Protein AF-A0A1C7Z9F2-F1 (afdb_monomer)

Sequence (121 aa):
MAESPPASSADEHFGASPFDAGHTNLEFLKKSLPAWYISAPKALREALRLSQLKNESSRRTLEPIHSRFISIENFATPLLEQALLDRFKLRLDVTANQLVTMEVTTLLLVQTLKPVKQTLL

Secondary structure (DSSP, 8-state):
---PPP-----S-TT--SS-TT-TTHHHHHHHS-HHHHSS-HHHHHHHHHHHHHHHHHHHHHHHHHTTPPPHHHHHHHHHHHHHHHHH-----TTT----EEEEEEETTEEEEEEE-----

Organism: Pseudomonas syringae (NCBI:txid317)

Radius of gyration: 32.33 Å; Cα contacts (8 Å, |Δi|>4): 57; chains: 1; bounding box: 59×47×82 Å

Structure (mmCIF, N/CA/C/O backbone):
data_AF-A0A1C7Z9F2-F1
#
_entry.id   AF-A0A1C7Z9F2-F1
#
loop_
_atom_site.group_PDB
_atom_site.id
_atom_site.type_symbol
_atom_site.label_atom_id
_atom_site.label_alt_id
_atom_site.label_comp_id
_atom_site.label_asym_id
_atom_site.label_entity_id
_atom_site.label_seq_id
_atom_site.pdbx_PDB_ins_code
_atom_site.Cartn_x
_atom_site.Cartn_y
_atom_site.Cartn_z
_atom_site.occupancy
_atom_site.B_iso_or_equiv
_atom_site.auth_seq_id
_atom_site.auth_comp_id
_atom_site.auth_asym_id
_atom_site.auth_atom_id
_atom_site.pdbx_PDB_model_num
ATOM 1 N N . MET A 1 1 ? 4.742 -35.184 -40.015 1.00 39.22 1 MET A N 1
ATOM 2 C CA . MET A 1 1 ? 5.811 -34.358 -40.613 1.00 39.22 1 MET A CA 1
ATOM 3 C C . MET A 1 1 ? 5.696 -32.985 -39.983 1.00 39.22 1 MET A C 1
ATOM 5 O O . MET A 1 1 ? 4.661 -32.359 -40.145 1.00 39.22 1 MET A O 1
ATOM 9 N N . ALA A 1 2 ? 6.656 -32.624 -39.134 1.00 37.97 2 ALA A N 1
ATOM 10 C CA . ALA A 1 2 ? 6.671 -31.372 -38.383 1.00 37.97 2 ALA A CA 1
ATOM 11 C C . ALA A 1 2 ? 7.490 -30.341 -39.167 1.00 37.97 2 ALA A C 1
ATOM 13 O O . ALA A 1 2 ? 8.620 -30.635 -39.552 1.00 37.97 2 ALA A O 1
ATOM 14 N N . GLU A 1 3 ? 6.910 -29.173 -39.420 1.00 37.25 3 GLU A N 1
ATOM 15 C CA . GLU A 1 3 ? 7.553 -28.077 -40.139 1.00 37.25 3 GLU A CA 1
ATOM 16 C C . GLU A 1 3 ? 8.037 -27.046 -39.115 1.00 37.25 3 GLU A C 1
ATOM 18 O O . GLU A 1 3 ? 7.246 -26.374 -38.452 1.00 37.25 3 GLU A O 1
ATOM 23 N N . SER A 1 4 ? 9.353 -27.012 -38.910 1.00 44.31 4 SER A N 1
ATOM 24 C CA . SER A 1 4 ? 10.031 -26.031 -38.063 1.00 44.31 4 SER A CA 1
ATOM 25 C C . SER A 1 4 ? 10.020 -24.659 -38.747 1.00 44.31 4 SER A C 1
ATOM 27 O O . SER A 1 4 ? 10.302 -24.590 -39.944 1.00 44.31 4 SER A O 1
ATOM 29 N N . PRO A 1 5 ? 9.759 -23.555 -38.025 1.00 53.84 5 PRO A N 1
ATOM 30 C CA . PRO A 1 5 ? 9.854 -22.224 -38.609 1.00 53.84 5 PRO A CA 1
ATOM 31 C C . PRO A 1 5 ? 11.322 -21.878 -38.919 1.00 53.84 5 PRO A C 1
ATOM 33 O O . PRO A 1 5 ? 12.223 -22.312 -38.192 1.00 53.84 5 PRO A O 1
ATOM 36 N N . PRO A 1 6 ? 11.586 -21.103 -39.986 1.00 43.44 6 PRO A N 1
ATOM 37 C CA . PRO A 1 6 ? 12.941 -20.783 -40.406 1.00 43.44 6 PRO A CA 1
ATOM 38 C C . PRO A 1 6 ? 13.627 -19.903 -39.360 1.00 43.44 6 PRO A C 1
ATOM 40 O O . PRO A 1 6 ? 13.091 -18.881 -38.926 1.00 43.44 6 PRO A O 1
ATOM 43 N N . ALA A 1 7 ? 14.832 -20.317 -38.967 1.00 47.59 7 ALA A N 1
ATOM 44 C CA . ALA A 1 7 ? 15.747 -19.528 -38.163 1.00 47.59 7 ALA A CA 1
ATOM 45 C C . ALA A 1 7 ? 16.028 -18.202 -38.888 1.00 47.59 7 ALA A C 1
ATOM 47 O O . ALA A 1 7 ? 16.760 -18.161 -39.874 1.00 47.59 7 ALA A O 1
ATOM 48 N N . SER A 1 8 ? 15.399 -17.124 -38.416 1.00 44.62 8 SER A N 1
ATOM 49 C CA . SER A 1 8 ? 15.703 -15.769 -38.861 1.00 44.62 8 SER A CA 1
ATOM 50 C C . SER A 1 8 ? 17.134 -15.452 -38.444 1.00 44.62 8 SER A C 1
ATOM 52 O O . SER A 1 8 ? 17.434 -15.378 -37.254 1.00 44.62 8 SER A O 1
ATOM 54 N N . SER A 1 9 ? 17.997 -15.291 -39.443 1.00 44.00 9 SER A N 1
ATOM 55 C CA . SER A 1 9 ? 19.381 -14.828 -39.363 1.00 44.00 9 SER A CA 1
ATOM 56 C C . SER A 1 9 ? 19.543 -13.702 -38.338 1.00 44.00 9 SER A C 1
ATOM 58 O O . SER A 1 9 ? 19.084 -12.579 -38.552 1.00 44.00 9 SER A O 1
ATOM 60 N N . ALA A 1 10 ? 20.172 -14.032 -37.214 1.00 45.38 10 ALA A N 1
ATOM 61 C CA . ALA A 1 10 ? 20.466 -13.135 -36.106 1.00 45.38 10 ALA A CA 1
ATOM 62 C C . ALA A 1 10 ? 21.934 -12.688 -36.155 1.00 45.38 10 ALA A C 1
ATOM 64 O O . ALA A 1 10 ? 22.657 -12.853 -35.190 1.00 45.38 10 ALA A O 1
ATOM 65 N N . ASP A 1 11 ? 22.355 -12.134 -37.285 1.00 50.62 11 ASP A N 1
ATOM 66 C CA . ASP A 1 11 ? 23.632 -11.449 -37.512 1.00 50.62 11 ASP A CA 1
ATOM 67 C C . ASP A 1 11 ? 23.296 -10.465 -38.646 1.00 50.62 11 ASP A C 1
ATOM 69 O O . ASP A 1 11 ? 22.742 -10.875 -39.657 1.00 50.62 11 ASP A O 1
ATOM 73 N N . GLU A 1 12 ? 23.361 -9.141 -38.526 1.00 46.06 12 GLU A N 1
ATOM 74 C CA . GLU A 1 12 ? 24.554 -8.337 -38.308 1.00 46.06 12 GLU A CA 1
ATOM 75 C C . GLU A 1 12 ? 24.128 -6.943 -37.802 1.00 46.06 12 GLU A C 1
ATOM 77 O O . GLU A 1 12 ? 23.505 -6.185 -38.538 1.00 46.06 12 GLU A O 1
ATOM 82 N N . HIS A 1 13 ? 24.426 -6.602 -36.546 1.00 45.78 13 HIS A N 1
ATOM 83 C CA . HIS A 1 13 ? 24.702 -5.233 -36.050 1.00 45.78 13 HIS A CA 1
ATOM 84 C C . HIS A 1 13 ? 25.151 -5.334 -34.576 1.00 45.78 13 HIS A C 1
ATOM 86 O O . HIS A 1 13 ? 24.652 -4.657 -33.671 1.00 45.78 13 HIS A O 1
ATOM 92 N N . PHE A 1 14 ? 26.092 -6.240 -34.307 1.00 48.06 14 PHE A N 1
ATOM 93 C CA . PHE A 1 14 ? 26.771 -6.337 -33.019 1.00 48.06 14 PHE A CA 1
ATOM 94 C C . PHE A 1 14 ? 27.873 -5.275 -32.976 1.00 48.06 14 PHE A C 1
ATOM 96 O O . PHE A 1 14 ? 28.961 -5.508 -33.487 1.00 48.06 14 PHE A O 1
ATOM 103 N N . GLY A 1 15 ? 27.618 -4.090 -32.410 1.00 52.12 15 GLY A N 1
ATOM 104 C CA . GLY A 1 15 ? 28.742 -3.167 -32.187 1.00 52.12 15 GLY A CA 1
ATOM 105 C C . GLY A 1 15 ? 28.474 -1.686 -31.963 1.00 52.12 15 GLY A C 1
ATOM 106 O O . GLY A 1 15 ? 29.433 -0.938 -31.804 1.00 52.12 15 GLY A O 1
ATOM 107 N N . ALA A 1 16 ? 27.229 -1.211 -31.909 1.00 58.69 16 ALA A N 1
ATOM 108 C CA . ALA A 1 16 ? 27.009 0.166 -31.463 1.00 58.69 16 ALA A CA 1
ATOM 109 C C . ALA A 1 16 ? 27.206 0.237 -29.940 1.00 58.69 16 ALA A C 1
ATOM 111 O O . ALA A 1 16 ? 26.322 -0.195 -29.189 1.00 58.69 16 ALA A O 1
ATOM 112 N N . SER A 1 17 ? 28.356 0.759 -29.491 1.00 63.44 17 SER A N 1
ATOM 113 C CA . SER A 1 17 ? 28.615 1.074 -28.078 1.00 63.44 17 SER A CA 1
ATOM 114 C C . SER A 1 17 ? 27.389 1.772 -27.468 1.00 63.44 17 SER A C 1
ATOM 116 O O . SER A 1 17 ? 26.822 2.665 -28.102 1.00 63.44 17 SER A O 1
ATOM 118 N N . PRO A 1 18 ? 26.919 1.369 -26.275 1.00 66.44 18 PRO A N 1
ATOM 119 C CA . PRO A 1 18 ? 25.718 1.937 -25.667 1.00 66.44 18 PRO A CA 1
ATOM 120 C C . PRO A 1 18 ? 25.801 3.404 -25.295 1.00 66.44 18 PRO A C 1
ATOM 122 O O . PRO A 1 18 ? 24.753 4.022 -25.122 1.00 66.44 18 PRO A O 1
ATOM 125 N N . PHE A 1 19 ? 27.006 3.956 -25.236 1.00 72.38 19 PHE A N 1
ATOM 126 C CA . PHE A 1 19 ? 27.234 5.359 -24.939 1.00 72.38 19 PHE A CA 1
ATOM 127 C C . PHE A 1 19 ? 28.293 5.909 -25.884 1.00 72.38 19 PHE A C 1
ATOM 129 O O . PHE A 1 19 ? 29.272 5.218 -26.199 1.00 72.38 19 PHE A O 1
ATOM 136 N N . ASP A 1 20 ? 28.093 7.157 -26.296 1.00 73.75 20 ASP A N 1
ATOM 137 C CA . ASP A 1 20 ? 29.086 7.923 -27.036 1.00 73.75 20 ASP A CA 1
ATOM 138 C C . ASP A 1 20 ? 30.306 8.190 -26.148 1.00 73.75 20 ASP A C 1
ATOM 140 O O . ASP A 1 20 ? 30.183 8.381 -24.934 1.00 73.75 20 ASP A O 1
ATOM 144 N N . ALA A 1 21 ? 31.492 8.237 -26.759 1.00 68.12 21 ALA A N 1
ATOM 145 C CA . ALA A 1 21 ? 32.778 8.354 -26.064 1.00 68.12 21 ALA A CA 1
ATOM 146 C C . ALA A 1 21 ? 32.923 9.616 -25.182 1.00 68.12 21 ALA A C 1
ATOM 148 O O . ALA A 1 21 ? 33.826 9.676 -24.353 1.00 68.12 21 ALA A O 1
ATOM 149 N N . GLY A 1 22 ? 32.035 10.605 -25.334 1.00 71.44 22 GLY A N 1
ATOM 150 C CA . GLY A 1 22 ? 32.018 11.853 -24.563 1.00 71.44 22 GLY A CA 1
ATOM 151 C C . GLY A 1 22 ? 31.055 11.883 -23.369 1.00 71.44 22 GLY A C 1
ATOM 152 O O . GLY A 1 22 ? 30.871 12.945 -22.780 1.00 71.44 22 GLY A O 1
ATOM 153 N N . HIS A 1 23 ? 30.397 10.775 -23.009 1.00 74.56 23 HIS A N 1
ATOM 154 C CA . HIS A 1 23 ? 29.437 10.791 -21.902 1.00 74.56 23 HIS A CA 1
ATOM 155 C C . HIS A 1 23 ? 30.144 10.999 -20.547 1.00 74.56 23 HIS A C 1
ATOM 157 O O . HIS A 1 23 ? 30.997 10.210 -20.153 1.00 74.56 23 HIS A O 1
ATOM 163 N N . THR A 1 24 ? 29.760 12.021 -19.776 1.00 78.75 24 THR A N 1
ATOM 164 C CA . THR A 1 24 ? 30.429 12.390 -18.508 1.00 78.75 24 THR A CA 1
ATOM 165 C C . THR A 1 24 ? 30.520 11.232 -17.504 1.00 78.75 24 THR A C 1
ATOM 167 O O . THR A 1 24 ? 31.492 11.120 -16.767 1.00 78.75 24 THR A O 1
ATOM 170 N N . ASN A 1 25 ? 29.538 10.323 -17.516 1.00 81.44 25 ASN A N 1
ATOM 171 C CA . ASN A 1 25 ? 29.460 9.185 -16.588 1.00 81.44 25 ASN A CA 1
ATOM 172 C C . ASN A 1 25 ? 29.851 7.837 -17.219 1.00 81.44 25 ASN A C 1
ATOM 174 O O . ASN A 1 25 ? 29.481 6.786 -16.700 1.00 81.44 25 ASN A O 1
ATOM 178 N N . LEU A 1 26 ? 30.546 7.836 -18.358 1.00 79.19 26 LEU A N 1
ATOM 179 C CA . LEU A 1 26 ? 30.825 6.622 -19.136 1.00 79.19 26 LEU A CA 1
ATOM 180 C C . LEU A 1 26 ? 31.562 5.550 -18.310 1.00 79.19 26 LEU A C 1
ATOM 182 O O . LEU A 1 26 ? 31.158 4.388 -18.300 1.00 79.19 26 LEU A O 1
ATOM 186 N N . GLU A 1 27 ? 32.579 5.946 -17.545 1.00 80.06 27 GLU A N 1
ATOM 187 C CA . GLU A 1 27 ? 33.356 5.032 -16.695 1.00 80.06 27 GLU A CA 1
ATOM 188 C C . GLU A 1 27 ? 32.533 4.418 -15.553 1.00 80.06 27 GLU A C 1
ATOM 190 O O . GLU A 1 27 ? 32.752 3.269 -15.167 1.00 80.06 27 GLU A O 1
ATOM 195 N N . PHE A 1 28 ? 31.538 5.145 -15.042 1.00 82.94 28 PHE A N 1
ATOM 196 C CA . PHE A 1 28 ? 30.598 4.615 -14.057 1.00 82.94 28 PHE A CA 1
ATOM 197 C C . PHE A 1 28 ? 29.594 3.650 -14.701 1.00 82.94 28 PHE A C 1
ATOM 199 O O . PHE A 1 28 ? 29.332 2.571 -14.169 1.00 82.94 28 PHE A O 1
ATOM 206 N N . LEU A 1 29 ? 29.060 4.003 -15.871 1.00 79.81 29 LEU A N 1
ATOM 207 C CA . LEU A 1 29 ? 28.093 3.183 -16.601 1.00 79.81 29 LEU A CA 1
ATOM 208 C C . LEU A 1 29 ? 28.704 1.854 -17.055 1.00 79.81 29 LEU A C 1
ATOM 210 O O . LEU A 1 29 ? 28.079 0.812 -16.895 1.00 79.81 29 LEU A O 1
ATOM 214 N N . LYS A 1 30 ? 29.960 1.853 -17.514 1.00 76.81 30 LYS A N 1
ATOM 215 C CA . LYS A 1 30 ? 30.702 0.621 -17.834 1.00 76.81 30 LYS A CA 1
ATOM 216 C C . LYS A 1 30 ? 30.796 -0.353 -16.657 1.00 76.81 30 LYS A C 1
ATOM 218 O O . LYS A 1 30 ? 30.754 -1.557 -16.872 1.00 76.81 30 LYS A O 1
ATOM 223 N N . LYS A 1 31 ? 30.947 0.159 -15.430 1.00 82.19 31 LYS A N 1
ATOM 224 C CA . LYS A 1 31 ? 31.085 -0.660 -14.213 1.00 82.19 31 LYS A CA 1
ATOM 225 C C . LYS A 1 31 ? 29.745 -1.109 -13.635 1.00 82.19 31 LYS A C 1
ATOM 227 O O . LYS A 1 31 ? 29.686 -2.148 -12.989 1.00 82.19 31 LYS A O 1
ATOM 232 N N . SER A 1 32 ? 28.698 -0.310 -13.819 1.00 84.19 32 SER A N 1
ATOM 233 C CA . SER A 1 32 ? 27.384 -0.533 -13.203 1.00 84.19 32 SER A CA 1
ATOM 234 C C . SER A 1 32 ? 26.409 -1.290 -14.098 1.00 84.19 32 SER A C 1
ATOM 236 O O . SER A 1 32 ? 25.457 -1.884 -13.593 1.00 84.19 32 SER A O 1
ATOM 238 N N . LEU A 1 33 ? 26.619 -1.284 -15.416 1.00 84.38 33 LEU A N 1
ATOM 239 C CA . LEU A 1 33 ? 25.690 -1.915 -16.340 1.00 84.38 33 LEU A CA 1
ATOM 240 C C . LEU A 1 33 ? 25.933 -3.421 -16.457 1.00 84.38 33 LEU A C 1
ATOM 242 O O . LEU A 1 33 ? 27.073 -3.857 -16.625 1.00 84.38 33 LEU A O 1
ATOM 246 N N . PRO A 1 34 ? 24.861 -4.228 -16.444 1.00 88.38 34 PRO A N 1
ATOM 247 C CA . PRO A 1 34 ? 24.981 -5.659 -16.655 1.00 88.38 34 PRO A CA 1
ATOM 248 C C . PRO A 1 34 ? 25.558 -6.002 -18.031 1.00 88.38 34 PRO A C 1
ATOM 250 O O . PRO A 1 34 ? 25.213 -5.381 -19.040 1.00 88.38 34 PRO A O 1
ATOM 253 N N . ALA A 1 35 ? 26.352 -7.073 -18.086 1.00 85.06 35 ALA A N 1
ATOM 254 C CA . ALA A 1 35 ? 26.964 -7.556 -19.324 1.00 85.06 35 ALA A CA 1
ATOM 255 C C . ALA A 1 35 ? 25.931 -7.824 -20.436 1.00 85.06 35 ALA A C 1
ATOM 257 O O . ALA A 1 35 ? 26.180 -7.485 -21.590 1.00 85.06 35 ALA A O 1
ATOM 258 N N . TRP A 1 36 ? 24.747 -8.343 -20.081 1.00 86.88 36 TRP A N 1
ATOM 259 C CA . TRP A 1 36 ? 23.660 -8.614 -21.031 1.00 86.88 36 TRP A CA 1
ATOM 260 C C . TRP A 1 36 ? 23.106 -7.350 -21.703 1.00 86.88 36 TRP A C 1
ATOM 262 O O . TRP A 1 36 ? 22.618 -7.416 -22.825 1.00 86.88 36 TRP A O 1
ATOM 272 N N . TYR A 1 37 ? 23.169 -6.193 -21.037 1.00 85.81 37 TYR A N 1
ATOM 273 C CA . TYR A 1 37 ? 22.681 -4.928 -21.589 1.00 85.81 37 TYR A CA 1
ATOM 274 C C . TYR A 1 37 ? 23.699 -4.328 -22.562 1.00 85.81 37 TYR A C 1
ATOM 276 O O . TYR A 1 37 ? 23.329 -3.781 -23.599 1.00 85.81 37 TYR A O 1
ATOM 284 N N . ILE A 1 38 ? 24.989 -4.464 -22.244 1.00 84.38 38 ILE A N 1
ATOM 285 C CA . ILE A 1 38 ? 26.091 -3.976 -23.080 1.00 84.38 38 ILE A CA 1
ATOM 286 C C . ILE A 1 38 ? 26.176 -4.783 -24.382 1.00 84.38 38 ILE A C 1
ATOM 288 O O . ILE A 1 38 ? 26.362 -4.195 -25.447 1.00 84.38 38 ILE A O 1
ATOM 292 N N . SER A 1 39 ? 25.996 -6.105 -24.310 1.00 84.19 39 SER A N 1
ATOM 293 C CA . SER A 1 39 ? 26.018 -6.989 -25.482 1.00 84.19 39 SER A CA 1
ATOM 294 C C . SER A 1 39 ? 24.732 -6.951 -26.316 1.00 84.19 39 SER A C 1
ATOM 296 O O . SER A 1 39 ? 24.720 -7.457 -27.438 1.00 84.19 39 SER A O 1
ATOM 298 N N . ALA A 1 40 ? 23.653 -6.344 -25.812 1.00 84.25 40 ALA A N 1
ATOM 299 C CA . ALA A 1 40 ? 22.376 -6.308 -26.511 1.00 84.25 40 ALA A CA 1
ATOM 300 C C . ALA A 1 40 ? 22.393 -5.391 -27.760 1.00 84.25 40 ALA A C 1
ATOM 302 O O . ALA A 1 40 ? 22.943 -4.276 -27.725 1.00 84.25 40 ALA A O 1
ATOM 303 N N . PRO A 1 41 ? 21.697 -5.786 -28.845 1.00 87.69 41 PRO A N 1
ATOM 304 C CA . PRO A 1 41 ? 21.399 -4.926 -29.986 1.00 87.69 41 PRO A CA 1
ATOM 305 C C . PRO A 1 41 ? 20.774 -3.583 -29.584 1.00 87.69 41 PRO A C 1
ATOM 307 O O . PRO A 1 41 ? 19.972 -3.501 -28.648 1.00 87.69 41 PRO A O 1
ATOM 310 N N . LYS A 1 42 ? 21.078 -2.523 -30.347 1.00 84.31 42 LYS A N 1
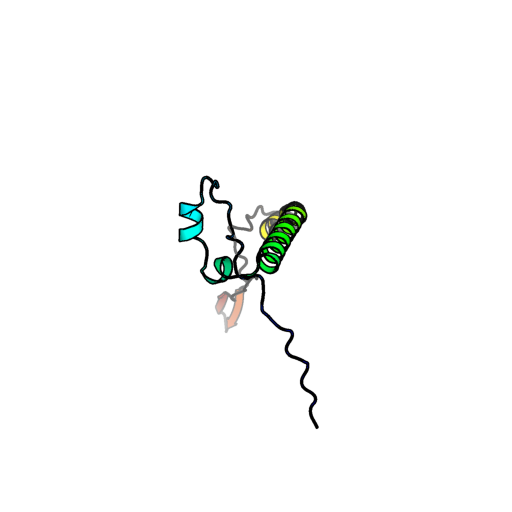ATOM 311 C CA . LYS A 1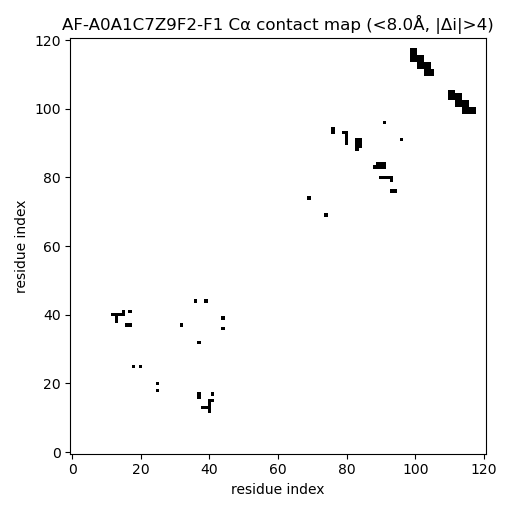 42 ? 20.541 -1.167 -30.112 1.00 84.31 42 LYS A CA 1
ATOM 312 C C . LYS A 1 42 ? 19.009 -1.150 -30.049 1.00 84.31 42 LYS A C 1
ATOM 314 O O . LYS A 1 42 ? 18.448 -0.475 -29.192 1.00 84.31 42 LYS A O 1
ATOM 319 N N . ALA A 1 43 ? 18.345 -1.923 -30.911 1.00 86.50 43 ALA A N 1
ATOM 320 C CA . ALA A 1 43 ? 16.885 -2.005 -30.954 1.00 86.50 43 ALA A CA 1
ATOM 321 C C . ALA A 1 43 ? 16.283 -2.531 -29.637 1.00 86.50 43 ALA A C 1
ATOM 323 O O . ALA A 1 43 ? 15.286 -1.995 -29.161 1.00 86.50 43 ALA A O 1
ATOM 324 N N . LEU A 1 44 ? 16.918 -3.528 -29.008 1.00 87.69 44 LEU A N 1
ATOM 325 C CA . LEU A 1 44 ? 16.459 -4.088 -27.732 1.00 87.69 44 LEU A CA 1
ATOM 326 C C . LEU A 1 44 ? 16.705 -3.134 -26.562 1.00 87.69 44 LEU A C 1
ATOM 328 O O . LEU A 1 44 ? 15.843 -2.988 -25.697 1.00 87.69 44 LEU A O 1
ATOM 332 N N . ARG A 1 45 ? 17.844 -2.434 -26.554 1.00 88.50 45 ARG A N 1
ATOM 333 C CA . ARG A 1 45 ? 18.113 -1.386 -25.557 1.00 88.50 45 ARG A CA 1
ATOM 334 C C . ARG A 1 45 ? 17.098 -0.250 -25.639 1.00 88.50 45 ARG A C 1
ATOM 336 O O . ARG A 1 45 ? 16.584 0.188 -24.613 1.00 88.50 45 ARG A O 1
ATOM 343 N N . GLU A 1 46 ? 16.770 0.186 -26.851 1.00 89.25 46 GLU A N 1
ATOM 344 C CA . GLU A 1 46 ? 15.776 1.236 -27.066 1.00 89.25 46 GLU A CA 1
ATOM 345 C C . GLU A 1 46 ? 14.366 0.777 -26.676 1.00 89.25 46 GLU A C 1
ATOM 347 O O . GLU A 1 46 ? 13.641 1.512 -26.007 1.00 89.25 46 GLU A O 1
ATOM 352 N N . ALA A 1 47 ? 13.994 -0.465 -26.999 1.00 91.81 47 ALA A N 1
ATOM 353 C CA . ALA A 1 47 ? 12.732 -1.049 -26.556 1.00 91.81 47 ALA A CA 1
ATOM 354 C C . ALA A 1 47 ? 12.625 -1.087 -25.020 1.00 91.81 47 ALA A C 1
ATOM 356 O O . ALA A 1 47 ? 11.593 -0.698 -24.467 1.00 91.81 47 ALA A O 1
ATOM 357 N N . LEU A 1 48 ? 13.699 -1.479 -24.323 1.00 91.06 48 LEU A N 1
ATOM 358 C CA . LEU A 1 48 ? 13.748 -1.460 -22.860 1.00 91.06 48 LEU A CA 1
ATOM 359 C C . LEU A 1 48 ? 13.593 -0.036 -22.310 1.00 91.06 48 LEU A C 1
ATOM 361 O O . LEU A 1 48 ? 12.779 0.183 -21.413 1.00 91.06 48 LEU A O 1
ATOM 365 N N . ARG A 1 49 ? 14.312 0.939 -22.879 1.00 90.50 49 ARG A N 1
ATOM 366 C CA . ARG A 1 49 ? 14.216 2.356 -22.495 1.00 90.50 49 ARG A CA 1
ATOM 367 C C . ARG A 1 49 ? 12.787 2.879 -22.640 1.00 90.50 49 ARG A C 1
ATOM 369 O O . ARG A 1 49 ? 12.260 3.508 -21.724 1.00 90.50 49 ARG A O 1
ATOM 376 N N . LEU A 1 50 ? 12.139 2.596 -23.770 1.00 94.50 50 LEU A N 1
ATOM 377 C CA . LEU A 1 50 ? 10.755 2.999 -24.024 1.00 94.50 50 LEU A CA 1
ATOM 378 C C . LEU A 1 50 ? 9.772 2.312 -23.070 1.00 94.50 50 LEU A C 1
ATOM 380 O O . LEU A 1 50 ? 8.838 2.954 -22.592 1.00 94.50 50 LEU A O 1
ATOM 384 N N . SER A 1 51 ? 9.986 1.032 -22.761 1.00 95.81 51 SER A N 1
ATOM 385 C CA . SER A 1 51 ? 9.175 0.302 -21.782 1.00 95.81 51 SER A CA 1
ATOM 386 C C . SER A 1 51 ? 9.285 0.920 -20.389 1.00 95.81 51 SER A C 1
ATOM 388 O O . SER A 1 51 ? 8.272 1.143 -19.730 1.00 95.81 51 SER A O 1
ATOM 390 N N . GLN A 1 52 ? 10.504 1.240 -19.950 1.00 94.94 52 GLN A N 1
ATOM 391 C CA . GLN A 1 52 ? 10.746 1.894 -18.663 1.00 94.94 52 GLN A CA 1
ATOM 392 C C . GLN A 1 52 ? 10.104 3.281 -18.613 1.00 94.94 52 GLN A C 1
ATOM 394 O O . GLN A 1 52 ? 9.413 3.600 -17.650 1.00 94.94 52 GLN A O 1
ATOM 399 N N . LEU A 1 53 ? 10.251 4.075 -19.678 1.00 96.38 53 LEU A N 1
ATOM 400 C CA . LEU A 1 53 ? 9.638 5.399 -19.768 1.00 96.38 53 LEU A CA 1
ATOM 401 C C . LEU A 1 53 ? 8.107 5.329 -19.662 1.00 96.38 53 LEU A C 1
ATOM 403 O O . LEU A 1 53 ? 7.499 6.118 -18.939 1.00 96.38 53 LEU A O 1
ATOM 407 N N . LYS A 1 54 ? 7.482 4.364 -20.348 1.00 96.12 54 LYS A N 1
ATOM 408 C CA . LYS A 1 54 ? 6.036 4.123 -20.249 1.00 96.12 54 LYS A CA 1
ATOM 409 C C . LYS A 1 54 ? 5.632 3.703 -18.842 1.00 96.12 54 LYS A C 1
ATOM 411 O O . LYS A 1 54 ? 4.669 4.251 -18.321 1.00 96.12 54 LYS A O 1
ATOM 416 N N . ASN A 1 55 ? 6.379 2.794 -18.217 1.00 95.50 55 ASN A N 1
ATOM 417 C CA . ASN A 1 55 ? 6.112 2.364 -16.848 1.00 95.50 55 ASN A CA 1
ATOM 418 C C . ASN A 1 55 ? 6.145 3.547 -15.869 1.00 95.50 55 ASN A C 1
ATOM 420 O O . ASN A 1 55 ? 5.204 3.735 -15.105 1.00 95.50 55 ASN A O 1
ATOM 424 N N . GLU A 1 56 ? 7.169 4.398 -15.945 1.00 95.88 56 GLU A N 1
ATOM 425 C CA . GLU A 1 56 ? 7.258 5.606 -15.117 1.00 95.88 56 GLU A CA 1
ATOM 426 C C . GLU A 1 56 ? 6.099 6.576 -15.377 1.00 95.88 56 GLU A C 1
ATOM 428 O O . GLU A 1 56 ? 5.508 7.110 -14.438 1.00 95.88 56 GLU A O 1
ATOM 433 N N . SER A 1 57 ? 5.710 6.769 -16.640 1.00 95.62 57 SER A N 1
ATOM 434 C CA . SER A 1 57 ? 4.542 7.584 -16.991 1.00 95.62 57 SER A CA 1
ATOM 435 C C . SER A 1 57 ? 3.249 7.019 -16.396 1.00 95.62 57 SER A C 1
ATOM 437 O O . SER A 1 57 ? 2.444 7.769 -15.839 1.00 95.62 57 SER A O 1
ATOM 439 N N . SER A 1 58 ? 3.044 5.704 -16.490 1.00 94.62 58 SER A N 1
ATOM 440 C CA . SER A 1 58 ? 1.886 5.022 -15.911 1.00 94.62 58 SER A CA 1
ATOM 441 C C . SER A 1 58 ? 1.872 5.165 -14.392 1.00 94.62 58 SER A C 1
ATOM 443 O O . SER A 1 58 ? 0.847 5.550 -13.836 1.00 94.62 58 SER A O 1
ATOM 445 N N . ARG A 1 59 ? 3.012 4.960 -13.720 1.00 93.62 59 ARG A N 1
ATOM 446 C CA . ARG A 1 59 ? 3.143 5.143 -12.266 1.00 93.62 59 ARG A CA 1
ATOM 447 C C . ARG A 1 59 ? 2.777 6.562 -11.846 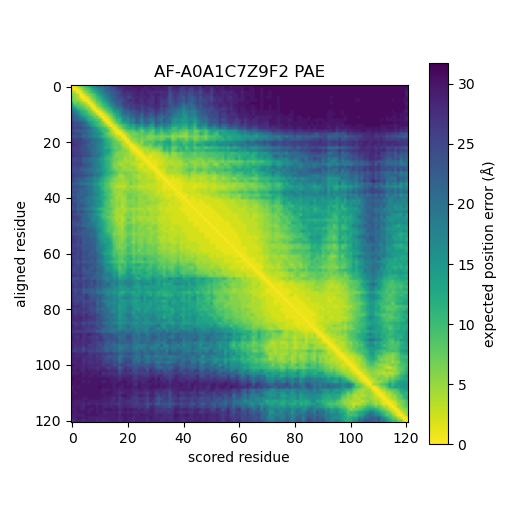1.00 93.62 59 ARG A C 1
ATOM 449 O O . ARG A 1 59 ? 1.919 6.729 -10.991 1.00 93.62 59 ARG A O 1
ATOM 456 N N . ARG A 1 60 ? 3.331 7.581 -12.510 1.00 93.88 60 ARG A N 1
ATOM 457 C CA . ARG A 1 60 ? 3.007 8.994 -12.232 1.00 93.88 60 ARG A CA 1
ATOM 458 C C . ARG A 1 60 ? 1.531 9.320 -12.441 1.00 93.88 60 ARG A C 1
ATOM 460 O O . ARG A 1 60 ? 0.989 10.156 -11.730 1.00 93.88 60 ARG A O 1
ATOM 467 N N . THR A 1 61 ? 0.888 8.665 -13.405 1.00 93.50 61 THR A N 1
ATOM 468 C CA . THR A 1 61 ? -0.548 8.838 -13.672 1.00 93.50 61 THR A CA 1
ATOM 469 C C . THR A 1 61 ? -1.409 8.194 -12.583 1.00 93.50 61 THR A C 1
ATOM 471 O O . THR A 1 61 ? -2.457 8.730 -12.233 1.00 93.50 61 THR A O 1
ATOM 474 N N . LEU A 1 62 ? -0.969 7.059 -12.033 1.00 93.88 62 LEU A N 1
ATOM 475 C CA . LEU A 1 62 ? -1.682 6.334 -10.979 1.00 93.88 62 LEU A CA 1
ATOM 476 C C . LEU A 1 62 ? -1.426 6.897 -9.578 1.00 93.88 62 LEU A C 1
ATOM 478 O O . LEU A 1 62 ? -2.303 6.797 -8.725 1.00 93.88 62 LEU A O 1
ATOM 482 N N . GLU A 1 63 ? -0.275 7.525 -9.344 1.00 93.38 63 GLU A N 1
ATOM 483 C CA . GLU A 1 63 ? 0.100 8.132 -8.064 1.00 93.38 63 GLU A CA 1
ATOM 484 C C . GLU A 1 63 ? -0.997 9.029 -7.447 1.00 93.38 63 GLU A C 1
ATOM 486 O O . GLU A 1 63 ? -1.346 8.813 -6.286 1.00 93.38 63 GLU A O 1
ATOM 491 N N . PRO A 1 64 ? -1.630 9.976 -8.177 1.00 92.19 64 PRO A N 1
ATOM 492 C CA . PRO A 1 64 ? -2.695 10.808 -7.613 1.00 92.19 64 PRO A CA 1
ATOM 493 C C . PRO A 1 64 ? -3.997 10.050 -7.332 1.00 92.19 64 PRO A C 1
ATOM 495 O O . PRO A 1 64 ? -4.852 10.570 -6.622 1.00 92.19 64 PRO A O 1
ATOM 498 N N . ILE A 1 65 ? -4.201 8.872 -7.926 1.00 91.25 65 ILE A N 1
ATOM 499 C CA . ILE A 1 65 ? -5.342 8.003 -7.611 1.00 91.25 65 ILE A CA 1
ATOM 500 C C . ILE A 1 65 ? -5.018 7.225 -6.341 1.00 91.25 65 ILE A C 1
ATOM 502 O O . ILE A 1 65 ? -5.838 7.161 -5.431 1.00 91.25 65 ILE A O 1
ATOM 506 N N . HIS A 1 66 ? -3.799 6.694 -6.262 1.00 87.50 66 HIS A N 1
ATOM 507 C CA . HIS A 1 66 ? -3.328 5.943 -5.112 1.00 87.50 66 HIS A CA 1
ATOM 508 C C . HIS A 1 66 ? -3.323 6.795 -3.835 1.00 87.50 66 HIS A C 1
ATOM 510 O O . HIS A 1 66 ? -3.816 6.359 -2.800 1.00 87.50 66 HIS A O 1
ATOM 516 N N . SER A 1 67 ? -2.863 8.045 -3.921 1.00 86.88 67 SER A N 1
ATOM 517 C CA . SER A 1 67 ? -2.821 8.972 -2.783 1.00 86.88 67 SER A CA 1
ATOM 518 C C . SER A 1 67 ? -4.194 9.424 -2.273 1.00 86.88 67 SER A C 1
ATOM 520 O O . SER A 1 67 ? -4.277 10.011 -1.197 1.00 86.88 67 SER A O 1
ATOM 522 N N . ARG A 1 68 ? -5.278 9.156 -3.014 1.00 89.81 68 ARG A N 1
ATOM 523 C CA . ARG A 1 68 ? -6.654 9.420 -2.561 1.00 89.81 68 ARG A CA 1
ATOM 524 C C . ARG A 1 68 ? -7.211 8.310 -1.684 1.00 89.81 68 ARG A C 1
ATOM 526 O O . ARG A 1 68 ? -8.214 8.540 -1.011 1.00 89.81 68 ARG A O 1
ATOM 533 N N . PHE A 1 69 ? -6.624 7.114 -1.715 1.00 89.88 69 PHE A N 1
ATOM 534 C CA . PHE A 1 69 ? -7.082 6.041 -0.848 1.00 89.88 69 PHE A CA 1
ATOM 535 C C . PHE A 1 69 ? -6.698 6.352 0.594 1.00 89.88 69 PHE A C 1
ATOM 537 O O . PHE A 1 69 ? -5.551 6.656 0.915 1.00 89.88 69 PHE A O 1
ATOM 544 N N . ILE A 1 70 ? -7.697 6.279 1.461 1.00 89.19 70 ILE A N 1
ATOM 545 C CA . ILE A 1 70 ? -7.549 6.438 2.901 1.00 89.19 70 ILE A CA 1
ATOM 546 C C . ILE A 1 70 ? -7.345 5.035 3.481 1.00 89.19 70 ILE A C 1
ATOM 548 O O . ILE A 1 70 ? -7.935 4.071 2.985 1.00 89.19 70 ILE A O 1
ATOM 552 N N . SER A 1 71 ? -6.503 4.899 4.509 1.00 88.50 71 SER A N 1
ATOM 553 C CA . SER A 1 71 ? -6.368 3.615 5.200 1.00 88.50 71 SER A CA 1
ATOM 554 C C . SER A 1 71 ? -7.708 3.198 5.810 1.00 88.50 71 SER A C 1
ATOM 556 O O . SER A 1 71 ? -8.515 4.036 6.216 1.00 88.50 71 SER A O 1
ATOM 558 N N . ILE A 1 72 ? -7.941 1.887 5.882 1.00 87.94 72 ILE A N 1
ATOM 559 C CA . ILE A 1 72 ? -9.166 1.331 6.474 1.00 87.94 72 ILE A CA 1
ATOM 560 C C . ILE A 1 72 ? -9.330 1.832 7.908 1.00 87.94 72 ILE A C 1
ATOM 562 O O . ILE A 1 72 ? -10.432 2.210 8.288 1.00 87.94 72 ILE A O 1
ATOM 566 N N . GLU A 1 73 ? -8.229 1.903 8.657 1.00 87.75 73 GLU A N 1
ATOM 567 C CA . GLU A 1 73 ? -8.181 2.488 9.995 1.00 87.75 73 GLU A CA 1
ATOM 568 C C . GLU A 1 73 ? -8.737 3.913 9.972 1.00 87.75 73 GLU A C 1
ATOM 570 O O . GLU A 1 73 ? -9.799 4.147 10.531 1.00 87.75 73 GLU A O 1
ATOM 575 N N . ASN A 1 74 ? -8.129 4.829 9.213 1.00 88.25 74 ASN A N 1
ATOM 576 C CA . ASN A 1 74 ? -8.545 6.235 9.158 1.00 88.25 74 ASN A CA 1
ATOM 577 C C . ASN A 1 74 ? -9.997 6.437 8.685 1.00 88.25 74 ASN A C 1
ATOM 579 O O . ASN A 1 74 ? -10.620 7.441 9.025 1.00 88.25 74 ASN A O 1
ATOM 583 N N . PHE A 1 75 ? -10.540 5.506 7.897 1.00 89.81 75 PHE A N 1
ATOM 584 C CA . PHE A 1 75 ? -11.954 5.497 7.525 1.00 89.81 75 PHE A CA 1
ATOM 585 C C . PHE A 1 75 ? -12.858 4.991 8.663 1.00 89.81 75 PHE A C 1
ATOM 587 O O . PHE A 1 75 ? -13.911 5.572 8.926 1.00 89.81 75 PHE A O 1
ATOM 594 N N . ALA A 1 76 ? -12.463 3.908 9.333 1.00 89.25 76 ALA A N 1
ATOM 595 C CA . ALA A 1 76 ? -13.293 3.198 10.298 1.00 89.25 76 ALA A CA 1
ATOM 596 C C . ALA A 1 76 ? -13.290 3.832 11.695 1.00 89.25 76 ALA A C 1
ATOM 598 O O . ALA A 1 76 ? -14.336 3.815 12.344 1.00 89.25 76 ALA A O 1
ATOM 599 N N . THR A 1 77 ? -12.170 4.404 12.159 1.00 90.19 77 THR A N 1
ATOM 600 C CA . THR A 1 77 ? -12.062 4.986 13.510 1.00 90.19 77 THR A CA 1
ATOM 601 C C . THR A 1 77 ? -13.150 6.020 13.794 1.00 90.19 77 THR A C 1
ATOM 603 O O . THR A 1 77 ? -13.917 5.804 14.732 1.00 90.19 77 THR A O 1
ATOM 606 N N . PRO A 1 78 ? -13.311 7.096 12.991 1.00 91.75 78 PRO A N 1
ATOM 607 C CA . PRO A 1 78 ? -14.303 8.125 13.301 1.00 91.75 78 PRO A CA 1
ATOM 608 C C . PRO A 1 78 ? -15.738 7.587 13.240 1.00 91.75 78 PRO A C 1
ATOM 610 O O . PRO A 1 78 ? -16.585 7.982 14.041 1.00 91.75 78 PRO A O 1
ATOM 613 N N . LEU A 1 79 ? -16.013 6.650 12.326 1.00 91.00 79 LEU A N 1
ATOM 614 C CA . LEU A 1 79 ? -17.332 6.034 12.188 1.00 91.00 79 LEU A CA 1
ATOM 615 C C . LEU A 1 79 ? -17.673 5.160 13.400 1.00 91.00 79 LEU A C 1
ATOM 617 O O . LEU A 1 79 ? -18.800 5.199 13.897 1.00 91.00 79 LEU A O 1
ATOM 621 N N . LEU A 1 80 ? -16.706 4.385 13.896 1.00 89.19 80 LEU A N 1
ATOM 622 C CA . LEU A 1 80 ? -16.919 3.516 15.045 1.00 89.19 80 LEU A CA 1
ATOM 623 C C . LEU A 1 80 ? -16.999 4.312 16.352 1.00 89.19 80 LEU A C 1
ATOM 625 O O . LEU A 1 80 ? -17.873 4.033 17.169 1.00 89.19 80 LEU A O 1
ATOM 629 N N . GLU A 1 81 ? -16.160 5.335 16.529 1.00 89.31 81 GLU A N 1
ATOM 630 C CA . GLU A 1 81 ? -16.234 6.248 17.675 1.00 89.31 81 GLU A CA 1
ATOM 631 C C . GLU A 1 81 ? -17.601 6.929 17.760 1.00 89.31 81 GLU A C 1
ATOM 633 O O . GLU A 1 81 ? -18.220 6.950 18.827 1.00 89.31 81 GLU A O 1
ATOM 638 N N . GLN A 1 82 ? -18.116 7.422 16.629 1.00 89.81 82 GLN A N 1
ATOM 639 C CA . GLN A 1 82 ? -19.444 8.023 16.568 1.00 89.81 82 GLN A CA 1
ATOM 640 C C . GLN A 1 82 ? -20.544 7.005 16.901 1.00 89.81 82 GLN A C 1
ATOM 642 O O . GLN A 1 82 ? -21.423 7.293 17.712 1.00 89.81 82 GLN A O 1
ATOM 647 N N . ALA A 1 83 ? -20.484 5.793 16.345 1.00 89.00 83 ALA A N 1
ATOM 648 C CA . ALA A 1 83 ? -21.477 4.756 16.623 1.00 89.00 83 ALA A CA 1
ATOM 649 C C . ALA A 1 83 ? -21.484 4.319 18.102 1.00 89.00 83 ALA A C 1
ATOM 651 O O . ALA A 1 83 ? -22.549 4.100 18.690 1.00 89.00 83 ALA A O 1
ATOM 652 N N . LEU A 1 84 ? -20.306 4.207 18.724 1.00 86.75 84 LEU A N 1
ATOM 653 C CA . LEU A 1 84 ? -20.173 3.896 20.149 1.00 86.75 84 LEU A CA 1
ATOM 654 C C . LEU A 1 84 ? -20.707 5.035 21.018 1.00 86.75 84 LEU A C 1
ATOM 656 O O . LEU A 1 84 ? -21.415 4.780 21.998 1.00 86.75 84 LEU A O 1
ATOM 660 N N . LEU A 1 85 ? -20.439 6.280 20.626 1.00 89.38 85 LEU A N 1
ATOM 661 C CA . LEU A 1 85 ? -21.001 7.454 21.277 1.00 89.38 85 LEU A CA 1
ATOM 662 C C . LEU A 1 85 ? -22.520 7.475 21.203 1.00 89.38 85 LEU A C 1
ATOM 664 O O . LEU A 1 85 ? -23.180 7.690 22.217 1.00 89.38 85 LEU A O 1
ATOM 668 N N . ASP A 1 86 ? -23.096 7.212 20.038 1.00 92.38 86 ASP A N 1
ATOM 669 C CA . ASP A 1 86 ? -24.540 7.261 19.862 1.00 92.38 86 ASP A CA 1
ATOM 670 C C . ASP A 1 86 ? -25.249 6.181 20.677 1.00 92.38 86 ASP A C 1
ATOM 672 O O . ASP A 1 86 ? -26.263 6.472 21.324 1.00 92.38 86 ASP A O 1
ATOM 676 N N . ARG A 1 87 ? -24.687 4.968 20.706 1.00 88.75 87 ARG A N 1
ATOM 677 C CA . ARG A 1 87 ? -25.301 3.803 21.349 1.00 88.75 87 ARG A CA 1
ATOM 678 C C . ARG A 1 87 ? -25.061 3.729 22.853 1.00 88.75 87 ARG A C 1
ATOM 680 O O . ARG A 1 87 ? -25.987 3.410 23.592 1.00 88.75 87 ARG A O 1
ATOM 687 N N . PHE A 1 88 ? -23.840 4.005 23.303 1.00 85.81 88 PHE A N 1
ATOM 688 C CA . PHE A 1 88 ? -23.435 3.824 24.700 1.00 85.81 88 PHE A CA 1
ATOM 689 C C . PHE A 1 88 ? -23.207 5.141 25.445 1.00 85.81 88 PHE A C 1
ATOM 691 O O . PHE A 1 88 ? -23.022 5.114 26.657 1.00 85.81 88 PHE A O 1
ATOM 698 N N . LYS A 1 89 ? -23.233 6.292 24.752 1.00 89.06 89 LYS A N 1
ATOM 699 C CA . LYS A 1 89 ? -22.951 7.627 25.320 1.00 89.06 89 LYS A CA 1
ATOM 700 C C . LYS A 1 89 ? -21.560 7.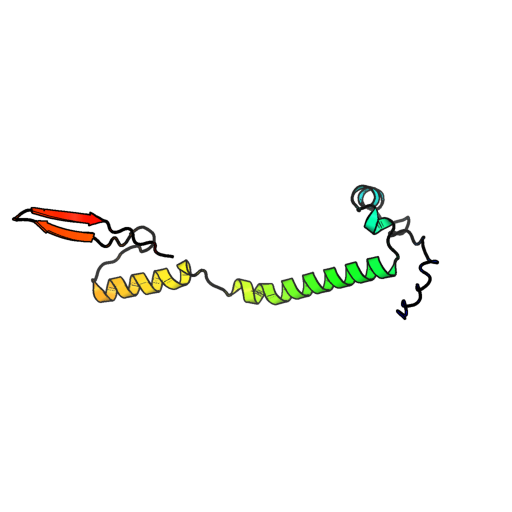735 25.960 1.00 89.06 89 LYS A C 1
ATOM 702 O O . LYS A 1 89 ? -21.325 8.597 26.802 1.00 89.06 89 LYS A O 1
ATOM 707 N N . LEU A 1 90 ? -20.631 6.882 25.527 1.00 83.50 90 LEU A N 1
ATOM 708 C CA . LEU A 1 90 ? -19.257 6.810 26.016 1.00 83.50 90 LEU A CA 1
ATOM 709 C C . LEU A 1 90 ? -18.291 7.277 24.930 1.00 83.50 90 LEU A C 1
ATOM 711 O O . LEU A 1 90 ? -18.379 6.834 23.787 1.00 83.50 90 LEU A O 1
ATOM 715 N N . ARG A 1 91 ? -17.356 8.159 25.303 1.00 81.69 91 ARG A N 1
ATOM 716 C CA . ARG A 1 91 ? -16.211 8.532 24.460 1.00 81.69 91 ARG A CA 1
ATOM 717 C C . ARG A 1 91 ? -15.135 7.483 24.658 1.00 81.69 91 ARG A C 1
ATOM 719 O O . ARG A 1 91 ? -14.600 7.370 25.757 1.00 81.69 91 ARG A O 1
ATOM 726 N N . LEU A 1 92 ? -14.875 6.704 23.619 1.00 79.56 92 LEU A N 1
ATOM 727 C CA . LEU A 1 92 ? -13.992 5.552 23.688 1.00 79.56 92 LEU A CA 1
ATOM 728 C C . LEU A 1 92 ? -13.036 5.600 22.502 1.00 79.56 92 LEU A C 1
ATOM 730 O O . LEU A 1 92 ? -13.486 5.701 21.367 1.00 79.56 92 LEU A O 1
ATOM 734 N N . ASP A 1 93 ? -11.738 5.555 22.785 1.00 82.06 93 ASP A N 1
ATOM 735 C CA . ASP A 1 93 ? -10.696 5.501 21.759 1.00 82.06 93 ASP A CA 1
ATOM 736 C C . ASP A 1 93 ? -10.652 4.088 21.172 1.00 82.06 93 ASP A C 1
ATOM 738 O O . ASP A 1 93 ? -10.302 3.126 21.857 1.00 82.06 93 ASP A O 1
ATOM 742 N N . VAL A 1 94 ? -11.032 3.952 19.908 1.00 81.06 94 VAL A N 1
ATOM 743 C CA . VAL A 1 94 ? -11.130 2.650 19.235 1.00 81.06 94 VAL A CA 1
ATOM 744 C C . VAL A 1 94 ? -9.758 1.999 19.036 1.00 81.06 94 VAL A C 1
ATOM 746 O O . VAL A 1 94 ? -9.672 0.778 18.957 1.00 81.06 94 VAL A O 1
ATOM 749 N N . THR A 1 95 ? -8.680 2.783 18.989 1.00 82.12 95 THR A N 1
ATOM 750 C CA . THR 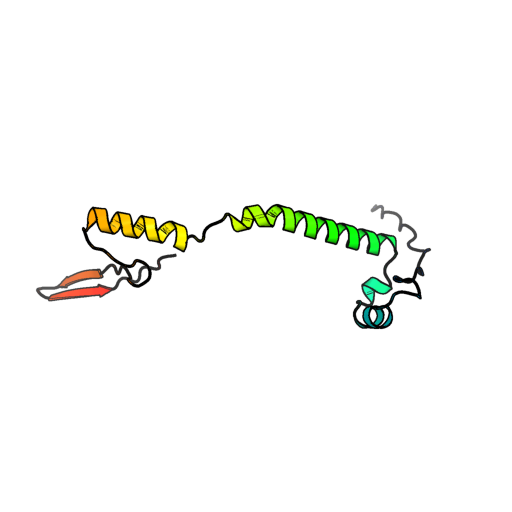A 1 95 ? -7.322 2.259 18.775 1.00 82.12 95 THR A CA 1
ATOM 751 C C . THR A 1 95 ? -6.686 1.737 20.061 1.00 82.12 95 THR A C 1
ATOM 753 O O . THR A 1 95 ? -5.927 0.769 20.032 1.00 82.12 95 THR A O 1
ATOM 756 N N . ALA A 1 96 ? -7.033 2.335 21.202 1.00 81.62 96 ALA A N 1
ATOM 757 C CA . ALA A 1 96 ? -6.524 1.938 22.512 1.00 81.62 96 ALA A CA 1
ATOM 758 C C . ALA A 1 96 ? -7.368 0.851 23.200 1.00 81.62 96 ALA A C 1
ATOM 760 O O . ALA A 1 96 ? -6.915 0.248 24.174 1.00 81.62 96 ALA A O 1
ATOM 761 N N . ASN A 1 97 ? -8.597 0.606 22.732 1.00 74.69 97 ASN A N 1
ATOM 762 C CA . ASN A 1 97 ? -9.539 -0.297 23.388 1.00 74.69 97 ASN A CA 1
ATOM 763 C C . ASN A 1 97 ? -9.879 -1.512 22.526 1.00 74.69 97 ASN A C 1
ATOM 765 O O . ASN A 1 97 ? -10.233 -1.398 21.356 1.00 74.69 97 ASN A O 1
ATOM 769 N N . GLN A 1 98 ? -9.859 -2.691 23.146 1.00 73.81 98 GLN A N 1
ATOM 770 C CA . GLN A 1 98 ? -10.203 -3.944 22.488 1.00 73.81 98 GLN A CA 1
ATOM 771 C C . GLN A 1 98 ? -11.573 -4.441 22.949 1.00 73.81 98 GLN A C 1
ATOM 773 O O . GLN A 1 98 ? -11.838 -4.564 24.146 1.00 73.81 98 GLN A O 1
ATOM 778 N N . LEU A 1 99 ? -12.438 -4.779 21.992 1.0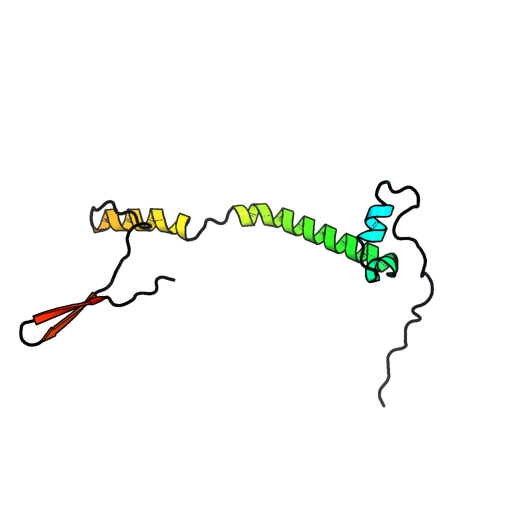0 72.12 99 LEU A N 1
ATOM 779 C CA . LEU A 1 99 ? -13.669 -5.504 22.281 1.00 72.12 99 LEU A CA 1
ATOM 780 C C . LEU A 1 99 ? -13.336 -6.983 22.477 1.00 72.12 9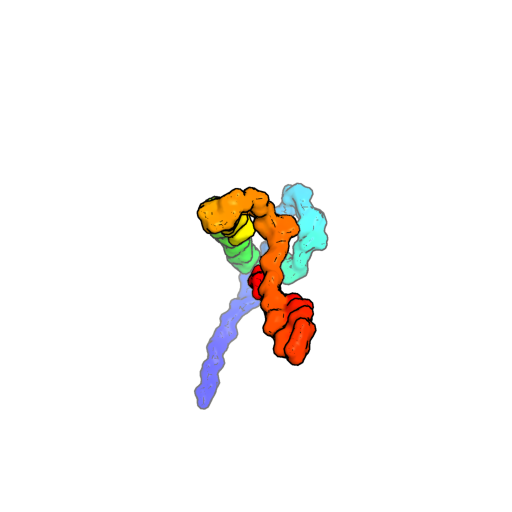9 LEU A C 1
ATOM 782 O O . LEU A 1 99 ? -12.801 -7.634 21.581 1.00 72.12 99 LEU A O 1
ATOM 786 N N . VAL A 1 100 ? -13.656 -7.507 23.659 1.00 71.75 100 VAL A N 1
ATOM 787 C CA . VAL A 1 100 ? -13.492 -8.926 23.977 1.00 71.75 100 VAL A CA 1
ATOM 788 C C . VAL A 1 100 ? -14.860 -9.509 24.279 1.00 71.75 100 VAL A C 1
ATOM 790 O O . VAL A 1 100 ? -15.543 -9.076 25.206 1.00 71.75 100 VAL A O 1
ATOM 793 N N . THR A 1 101 ? -15.258 -10.513 23.507 1.00 75.25 101 THR A N 1
ATOM 794 C CA . THR A 1 101 ? -16.465 -11.278 23.812 1.00 75.25 101 THR A CA 1
ATOM 795 C C . THR A 1 101 ? -16.131 -12.327 24.869 1.00 75.25 101 THR A C 1
ATOM 797 O O . THR A 1 101 ? -15.167 -13.078 24.727 1.00 75.25 101 THR A O 1
ATOM 800 N N . MET A 1 102 ? -16.911 -12.364 25.948 1.00 78.25 102 MET A N 1
ATOM 801 C CA . MET A 1 102 ? -16.749 -13.327 27.037 1.00 78.25 102 MET A CA 1
ATOM 802 C C . MET A 1 102 ? -17.784 -14.435 26.894 1.00 78.25 102 MET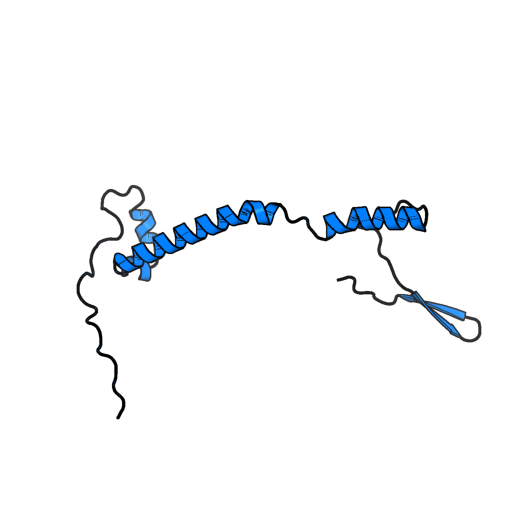 A C 1
ATOM 804 O O . MET A 1 102 ? -18.977 -14.160 26.772 1.00 78.25 102 MET A O 1
ATOM 808 N N . GLU A 1 103 ? -17.339 -15.684 26.949 1.00 81.06 103 GLU A N 1
ATOM 809 C CA . GLU A 1 103 ? -18.236 -16.816 27.117 1.00 81.06 103 GLU A CA 1
ATOM 810 C C . GLU A 1 103 ? -18.572 -16.951 28.601 1.00 81.06 103 GLU A C 1
ATOM 812 O O . GLU A 1 103 ? -17.680 -17.034 29.453 1.00 81.06 103 GLU A O 1
ATOM 817 N N . VAL A 1 104 ? -19.869 -16.946 28.910 1.00 78.44 104 VAL A N 1
ATOM 818 C CA . VAL A 1 104 ? -20.372 -17.121 30.272 1.00 78.44 104 VAL A CA 1
ATOM 819 C C . VAL A 1 104 ? -20.764 -18.581 30.446 1.00 78.44 104 VAL A C 1
ATOM 821 O O . VAL A 1 104 ? -21.797 -19.017 29.946 1.00 78.44 104 VAL A O 1
ATOM 824 N N . THR A 1 105 ? -19.951 -19.348 31.171 1.00 79.00 105 THR A N 1
ATOM 825 C CA . THR A 1 105 ? -20.311 -20.718 31.562 1.00 79.00 105 THR A CA 1
ATOM 826 C C . THR A 1 105 ? -20.776 -20.716 33.010 1.00 79.00 105 THR A C 1
ATOM 828 O O . THR A 1 105 ? -20.015 -20.338 33.905 1.00 79.00 105 THR A O 1
ATOM 831 N N . THR A 1 106 ? -22.015 -21.150 33.245 1.00 75.12 106 THR A N 1
ATOM 832 C CA . THR A 1 106 ? -22.597 -21.251 34.591 1.00 75.12 106 THR A CA 1
ATOM 833 C C . THR A 1 106 ? -22.737 -22.719 34.976 1.00 75.12 106 THR A C 1
ATOM 835 O O . THR A 1 106 ? -23.459 -23.460 34.313 1.00 75.12 106 THR A O 1
ATOM 838 N N . LEU A 1 107 ? -22.055 -23.146 36.042 1.00 68.81 107 LEU A N 1
ATOM 839 C CA . LEU A 1 107 ? -22.153 -24.504 36.585 1.00 68.81 107 LEU A CA 1
ATOM 840 C C . LEU A 1 107 ? -22.500 -24.451 38.072 1.00 68.81 107 LEU A C 1
ATOM 842 O O . LEU A 1 107 ? -21.739 -23.909 38.875 1.00 68.81 107 LEU A O 1
ATOM 846 N N . LEU A 1 108 ? -23.643 -25.056 38.413 1.00 68.94 108 LEU A N 1
ATOM 847 C CA . LEU A 1 108 ? -24.230 -25.210 39.752 1.00 68.94 108 LEU A CA 1
ATOM 848 C C . LEU A 1 108 ? -24.571 -23.891 40.473 1.00 68.94 108 LEU A C 1
ATOM 850 O O . LEU A 1 108 ? -25.728 -23.705 40.820 1.00 68.94 108 LEU A O 1
ATOM 854 N N . LEU A 1 109 ? -23.604 -22.987 40.661 1.00 67.75 109 LEU A N 1
ATOM 855 C CA . LEU A 1 109 ? -23.734 -21.627 41.225 1.00 67.75 109 LEU A CA 1
ATOM 856 C C . LEU A 1 109 ? -22.532 -20.717 40.882 1.00 67.75 109 LEU A C 1
ATOM 858 O O . LEU A 1 109 ? -22.521 -19.545 41.253 1.00 67.75 109 LEU A O 1
ATOM 862 N N . VAL A 1 110 ? -21.514 -21.233 40.183 1.00 63.69 110 VAL A N 1
ATOM 863 C CA . VAL A 1 110 ? -20.306 -20.483 39.817 1.00 63.69 110 VAL A CA 1
ATOM 864 C C . VAL A 1 110 ? -20.415 -20.038 38.363 1.00 63.69 110 VAL A C 1
ATOM 866 O O . VAL A 1 110 ? -20.585 -20.862 37.461 1.00 63.69 110 VAL A O 1
ATOM 869 N N . GLN A 1 111 ? -20.302 -18.729 38.141 1.00 71.69 111 GLN A N 1
ATOM 870 C CA . GLN A 1 111 ? -20.150 -18.145 36.813 1.00 71.69 111 GLN A CA 1
ATOM 871 C C . GLN A 1 111 ? -18.664 -18.009 36.494 1.00 71.69 111 GLN A C 1
ATOM 873 O O . GLN A 1 111 ? -17.912 -17.377 37.234 1.00 71.69 111 GLN A O 1
ATOM 878 N N . THR A 1 112 ? -18.242 -18.605 35.383 1.00 74.81 112 THR A N 1
ATOM 879 C CA . THR A 1 112 ? -16.894 -18.422 34.841 1.00 74.81 112 THR A CA 1
ATOM 880 C C . THR A 1 112 ? -16.977 -17.616 33.554 1.00 74.81 112 THR A C 1
ATOM 882 O O . THR A 1 112 ? -17.803 -17.905 32.687 1.00 74.81 112 THR A O 1
ATOM 885 N N . LEU A 1 113 ? -16.133 -16.589 33.456 1.00 73.19 113 LEU A N 1
ATOM 886 C CA . LEU A 1 113 ? -15.978 -15.757 32.267 1.00 73.19 113 LEU A CA 1
ATOM 887 C C . LEU A 1 113 ? -14.693 -16.183 31.569 1.00 73.19 113 LEU A C 1
ATOM 889 O O . LEU A 1 113 ? -13.612 -16.092 32.155 1.00 73.19 113 LEU A O 1
ATOM 893 N N . LYS A 1 114 ? -14.804 -16.668 30.334 1.00 77.88 114 LYS A N 1
ATOM 894 C CA . LYS A 1 114 ? -13.639 -17.003 29.511 1.00 77.88 114 LYS A CA 1
ATOM 895 C C . LYS A 1 114 ? -13.575 -16.068 28.306 1.00 77.88 114 LYS A C 1
ATOM 897 O O . LYS A 1 114 ? -14.576 -15.947 27.601 1.00 77.88 114 LYS A O 1
ATOM 902 N N . PRO A 1 115 ? -12.428 -15.416 28.042 1.00 73.81 115 PRO A N 1
ATOM 903 C CA . PRO A 1 115 ? -12.276 -14.593 26.853 1.00 73.81 115 PRO A CA 1
ATOM 904 C C . PRO A 1 115 ? -12.308 -15.479 25.611 1.00 73.81 115 PRO A C 1
ATOM 906 O O . PRO A 1 115 ? -11.471 -16.369 25.445 1.00 73.81 115 PRO A O 1
ATOM 909 N N . VAL A 1 116 ? -13.254 -15.211 24.719 1.00 73.38 116 VAL A N 1
ATOM 910 C CA . VAL A 1 116 ? -13.269 -15.796 23.383 1.00 73.38 116 VAL A CA 1
ATOM 911 C C . VAL A 1 116 ? -12.380 -14.921 22.514 1.00 73.38 116 VAL A C 1
ATOM 913 O O . VAL A 1 116 ? -12.652 -13.734 22.327 1.00 73.38 116 VAL A O 1
ATOM 916 N N . LYS A 1 117 ? -11.286 -15.487 21.995 1.00 58.62 117 LYS A N 1
ATOM 917 C CA . LYS A 1 117 ? -10.426 -14.772 21.046 1.00 58.62 117 LYS A CA 1
ATOM 918 C C . LYS A 1 117 ? -11.242 -14.429 19.805 1.00 58.62 117 LYS A C 1
ATOM 920 O O . LYS A 1 117 ? -11.598 -15.315 19.035 1.00 58.62 117 LYS A O 1
ATOM 925 N N . GLN A 1 118 ? -11.495 -13.144 19.604 1.00 56.81 118 GLN A N 1
ATOM 926 C CA . GLN A 1 118 ? -11.972 -12.626 18.333 1.00 56.81 118 GLN A CA 1
ATOM 927 C C . GLN A 1 118 ? -10.767 -12.086 17.571 1.00 56.81 118 GLN A C 1
ATOM 929 O O . GLN A 1 118 ? -10.150 -11.102 17.971 1.00 56.81 118 GLN A O 1
ATOM 934 N N . THR A 1 119 ? -10.404 -12.765 16.488 1.00 44.97 119 THR A N 1
ATOM 935 C CA . THR A 1 119 ? -9.568 -12.188 15.435 1.00 44.97 119 THR A CA 1
ATOM 936 C C . THR A 1 119 ? -10.408 -11.143 14.715 1.00 44.97 119 THR A C 1
ATOM 938 O O . THR A 1 119 ? -11.259 -11.490 13.897 1.00 44.97 119 THR A O 1
ATOM 941 N N . LEU A 1 120 ? -10.224 -9.876 15.074 1.00 46.06 120 LEU A N 1
ATOM 942 C CA . LEU A 1 120 ? -10.601 -8.774 14.198 1.00 46.06 120 LEU A CA 1
ATOM 943 C C . LEU A 1 120 ? -9.515 -8.689 13.118 1.00 46.06 120 LEU A C 1
ATOM 945 O O . LEU A 1 120 ? -8.334 -8.749 13.457 1.00 46.06 120 LEU A O 1
ATOM 949 N N . LEU A 1 121 ? -9.979 -8.709 11.865 1.00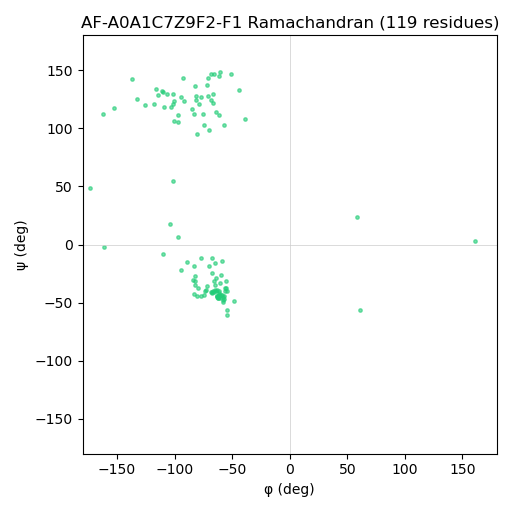 38.47 121 LEU A N 1
ATOM 950 C CA . LEU A 1 121 ? -9.232 -8.801 10.602 1.00 38.47 121 LEU A CA 1
ATOM 951 C C . LEU A 1 121 ? -7.909 -8.029 10.580 1.00 38.47 121 LEU A C 1
ATOM 953 O O . LEU A 1 121 ? -7.921 -6.851 10.995 1.00 38.47 121 LEU A O 1
#

Solvent-accessible surface area (backbone atoms only — not comparable to full-atom values): 7980 Å² total; per-residue (Å²): 139,86,84,78,80,81,83,75,80,89,75,88,70,89,72,74,69,92,62,66,97,80,48,93,58,47,77,56,48,69,72,70,53,56,69,72,64,69,71,43,44,66,69,58,53,49,52,51,51,52,51,51,53,49,50,52,52,52,48,63,66,43,45,72,59,58,72,65,63,72,55,69,62,78,60,44,48,63,56,49,35,51,52,42,30,73,74,68,72,43,93,59,61,67,90,85,50,81,92,72,54,65,47,79,49,77,56,103,86,49,76,43,78,43,80,46,88,73,85,75,131

Foldseek 3Di:
DDDDDDDDDPDDDFDDQPDDPPDPCVVVCVVPPDPCLRRDDPVVVVVVVVVVVVVVVVCVVCVVVVVPDDDPCVVVQVVVQVVCCVPVVDRDRPVVDDDWDWDWDDDPHDTDTDTDDDPDD

Mean predicted aligned error: 15.13 Å

pLDDT: mean 77.47, std 16.13, range [37.25, 96.38]